Protein AF-A0A2E9IHW3-F1 (afdb_monomer_lite)

pLDDT: mean 75.46, std 15.88, range [40.0, 94.06]

Radius of gyration: 29.84 Å; chains: 1; bounding box: 54×54×70 Å

Structure (mmCIF, N/CA/C/O backbone):
data_AF-A0A2E9IHW3-F1
#
_entry.id   AF-A0A2E9IHW3-F1
#
loop_
_atom_site.group_PDB
_atom_site.id
_atom_site.type_symbol
_atom_site.label_atom_id
_atom_site.label_alt_id
_atom_site.label_comp_id
_atom_site.label_asym_id
_atom_site.label_entity_id
_atom_site.label_seq_id
_atom_site.pdbx_PDB_ins_code
_atom_site.Cartn_x
_atom_site.Cartn_y
_atom_site.Cartn_z
_atom_site.occupancy
_atom_site.B_iso_or_equiv
_atom_site.auth_seq_id
_atom_site.auth_comp_id
_atom_site.auth_asym_id
_atom_site.auth_atom_id
_atom_site.pdbx_PDB_model_num
ATOM 1 N N . MET A 1 1 ? -10.818 -11.958 18.546 1.00 48.59 1 MET A N 1
ATOM 2 C CA . MET A 1 1 ? -10.353 -11.031 17.491 1.00 48.59 1 MET A CA 1
ATOM 3 C C . MET A 1 1 ? -8.840 -11.093 17.493 1.00 48.59 1 MET A C 1
ATOM 5 O O . MET A 1 1 ? -8.272 -10.913 18.560 1.00 48.59 1 MET A O 1
ATOM 9 N N . ALA A 1 2 ? -8.209 -11.440 16.370 1.00 57.06 2 ALA A N 1
ATOM 10 C CA . ALA A 1 2 ? -6.751 -11.499 16.292 1.00 57.06 2 ALA A CA 1
ATOM 11 C C . ALA A 1 2 ? -6.161 -10.108 16.560 1.00 57.06 2 ALA A C 1
ATOM 13 O O . ALA A 1 2 ? -6.653 -9.104 16.036 1.00 57.06 2 ALA A O 1
ATOM 14 N N . GLU A 1 3 ? -5.150 -10.044 17.417 1.00 68.12 3 GLU A N 1
ATOM 15 C CA . GLU A 1 3 ? -4.470 -8.799 17.731 1.00 68.12 3 GLU A CA 1
ATOM 16 C C . GLU A 1 3 ? -3.559 -8.433 16.556 1.00 68.12 3 GLU A C 1
ATOM 18 O O . GLU A 1 3 ? -2.613 -9.154 16.259 1.00 68.12 3 GLU A O 1
ATOM 23 N N . LEU A 1 4 ? -3.865 -7.341 15.846 1.00 71.31 4 LEU A N 1
ATOM 24 C CA . LEU A 1 4 ? -3.021 -6.869 14.746 1.00 71.31 4 LEU A CA 1
ATOM 25 C C . LEU A 1 4 ? -1.641 -6.492 15.306 1.00 71.31 4 LEU A C 1
ATOM 27 O O . LEU A 1 4 ? -1.548 -5.606 16.160 1.00 71.31 4 LEU A O 1
ATOM 31 N N . ARG A 1 5 ? -0.587 -7.159 14.837 1.00 75.31 5 ARG A N 1
ATOM 32 C CA . ARG A 1 5 ? 0.817 -6.884 15.178 1.00 75.31 5 ARG A CA 1
ATOM 33 C C . ARG A 1 5 ? 1.498 -6.148 14.017 1.00 75.31 5 ARG A C 1
ATOM 35 O O . ARG A 1 5 ? 1.056 -6.249 12.877 1.00 75.31 5 ARG A O 1
ATOM 42 N N . GLY A 1 6 ? 2.548 -5.382 14.313 1.00 85.12 6 GLY A N 1
ATOM 43 C CA . GLY A 1 6 ? 3.309 -4.627 13.310 1.00 85.12 6 GLY A CA 1
ATOM 44 C C . GLY A 1 6 ? 2.768 -3.222 13.014 1.00 85.12 6 GLY A C 1
ATOM 45 O O . GLY A 1 6 ? 2.154 -2.582 13.874 1.00 85.12 6 GLY A O 1
ATOM 46 N N . GLN A 1 7 ? 3.047 -2.723 11.806 1.00 89.00 7 GLN A N 1
ATOM 47 C CA . GLN A 1 7 ? 2.629 -1.396 11.352 1.00 89.00 7 GLN A CA 1
ATOM 48 C C . GLN A 1 7 ? 1.146 -1.408 10.971 1.00 89.00 7 GLN A C 1
ATOM 50 O O . GLN A 1 7 ? 0.701 -2.198 10.137 1.00 89.00 7 GLN A O 1
ATOM 55 N N . VAL A 1 8 ? 0.367 -0.503 11.554 1.00 91.56 8 VAL A N 1
ATOM 56 C CA . VAL A 1 8 ? -1.076 -0.411 11.330 1.00 91.56 8 VAL A CA 1
ATOM 57 C C . VAL A 1 8 ? -1.504 1.023 11.037 1.00 91.56 8 VAL A C 1
ATOM 59 O O . VAL A 1 8 ? -0.857 1.999 11.415 1.00 91.56 8 VAL A O 1
ATOM 62 N N . ARG A 1 9 ? -2.640 1.133 10.357 1.00 92.00 9 ARG A N 1
ATOM 63 C CA . ARG A 1 9 ? -3.364 2.360 10.058 1.00 92.00 9 ARG A CA 1
ATOM 64 C C . ARG A 1 9 ? -4.728 2.302 10.719 1.00 92.00 9 ARG A C 1
ATOM 66 O O . ARG A 1 9 ? -5.525 1.411 10.429 1.00 92.00 9 ARG A O 1
ATOM 73 N N . TYR A 1 10 ? -5.027 3.282 11.552 1.00 93.00 10 TYR A N 1
ATOM 74 C CA . TYR A 1 10 ? -6.363 3.530 12.065 1.00 93.00 10 TYR A CA 1
ATOM 75 C C . TYR A 1 10 ? -7.062 4.589 11.209 1.00 93.00 10 TYR A C 1
ATOM 77 O O . TYR A 1 10 ? -6.476 5.628 10.896 1.00 93.00 10 TYR A O 1
ATOM 85 N N . ARG A 1 11 ? -8.312 4.323 10.813 1.00 93.19 11 ARG A N 1
ATOM 86 C CA . ARG A 1 11 ? -9.130 5.242 10.012 1.00 93.19 11 ARG A CA 1
ATOM 87 C C . ARG A 1 11 ? -10.506 5.434 10.635 1.00 93.19 11 ARG A C 1
ATOM 89 O O . ARG A 1 11 ? -11.241 4.464 10.822 1.00 93.19 11 ARG A O 1
ATOM 96 N N . PHE A 1 12 ? -10.870 6.691 10.848 1.00 93.06 12 PHE A N 1
ATOM 97 C CA . PHE A 1 12 ? -12.195 7.114 11.288 1.00 93.06 12 PHE A CA 1
ATOM 98 C C . PHE A 1 12 ? -12.701 8.246 10.386 1.00 93.06 12 PHE A C 1
ATOM 100 O O . PHE A 1 12 ? -11.945 9.155 10.033 1.00 93.06 12 PHE A O 1
ATOM 107 N N . ARG A 1 13 ? -13.970 8.161 9.979 1.00 92.12 13 ARG A N 1
ATOM 108 C CA . ARG A 1 13 ? -14.670 9.206 9.225 1.00 92.12 13 ARG A CA 1
ATOM 109 C C . ARG A 1 13 ? -16.060 9.376 9.827 1.00 92.12 13 ARG A C 1
ATOM 111 O O . ARG A 1 13 ? -16.782 8.387 9.922 1.00 92.12 13 ARG A O 1
ATOM 118 N N . SER A 1 14 ? -16.410 10.600 10.205 1.00 90.25 14 SER A N 1
ATOM 119 C CA . SER A 1 14 ? -17.775 10.972 10.577 1.00 90.25 14 SER A CA 1
ATOM 120 C C . SER A 1 14 ? -18.345 11.893 9.508 1.00 90.25 14 SER A C 1
ATOM 122 O O . SER A 1 14 ? -17.816 12.982 9.295 1.00 90.25 14 SER A O 1
ATOM 124 N N . ASP A 1 15 ? -19.411 11.445 8.846 1.00 87.31 15 ASP A N 1
ATOM 125 C CA . ASP A 1 15 ? -20.102 12.221 7.810 1.00 87.31 15 ASP A CA 1
ATOM 126 C C . ASP A 1 15 ? -20.965 13.341 8.423 1.00 87.31 15 ASP A C 1
ATOM 128 O O . ASP A 1 15 ? -21.212 14.352 7.776 1.00 87.31 15 ASP A O 1
ATOM 132 N N . GLU A 1 16 ? -21.381 13.195 9.687 1.00 89.44 16 GLU A N 1
ATOM 133 C CA . GLU A 1 16 ? -22.187 14.188 10.414 1.00 89.44 16 GLU A CA 1
ATOM 134 C C . GLU A 1 16 ? -21.356 15.383 10.898 1.00 89.44 16 GLU A C 1
ATOM 136 O O . GLU A 1 16 ? -21.845 16.509 10.956 1.00 89.44 16 GLU A O 1
ATOM 141 N N . HIS A 1 17 ? -20.090 15.147 11.246 1.00 88.88 17 HIS A N 1
ATOM 142 C CA . HIS A 1 17 ? -19.202 16.176 11.795 1.00 88.88 17 HIS A CA 1
ATOM 143 C C . HIS A 1 17 ? -18.100 16.613 10.819 1.00 88.88 17 HIS A C 1
ATOM 145 O O . HIS A 1 17 ? -17.265 17.431 11.191 1.00 88.88 17 HIS A O 1
ATOM 151 N N . ASP A 1 18 ? -18.074 16.058 9.602 1.00 90.19 18 ASP A N 1
ATOM 152 C CA . ASP A 1 18 ? -17.016 16.245 8.592 1.00 90.19 18 ASP A CA 1
ATOM 153 C C . ASP A 1 18 ? -15.594 16.067 9.164 1.00 90.19 18 ASP A C 1
ATOM 155 O O . ASP A 1 18 ? -14.647 16.796 8.869 1.00 90.19 18 ASP A O 1
ATOM 159 N N . VAL A 1 1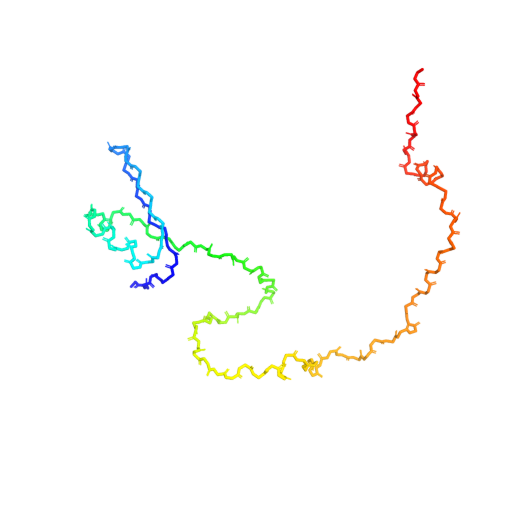9 ? -15.441 15.074 10.047 1.00 89.69 19 VAL A N 1
ATOM 160 C CA . VAL A 1 19 ? -14.164 14.762 10.697 1.00 89.69 19 VAL A CA 1
ATOM 161 C C . VAL A 1 19 ? -13.556 13.529 10.049 1.00 89.69 19 VAL A C 1
ATOM 163 O O . VAL A 1 19 ? -14.176 12.464 9.982 1.00 89.69 19 VAL A O 1
ATOM 166 N N . LYS A 1 20 ? -12.291 13.647 9.637 1.00 91.88 20 LYS A N 1
ATOM 167 C CA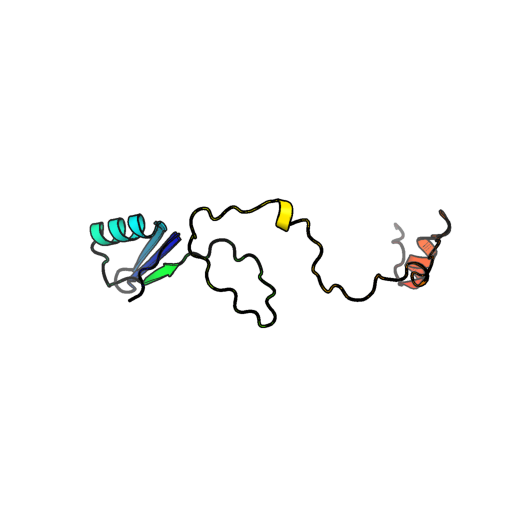 . LYS A 1 20 ? -11.480 12.537 9.130 1.00 91.88 20 LYS A CA 1
ATOM 168 C C . LYS A 1 20 ? -10.203 12.404 9.951 1.00 91.88 20 LYS A C 1
ATOM 170 O O . LYS A 1 20 ? -9.348 13.283 9.915 1.00 91.88 20 LYS A O 1
ATOM 175 N N . VAL A 1 21 ? -10.050 11.269 10.630 1.00 91.00 21 VAL A N 1
ATOM 176 C CA . VAL A 1 21 ? -8.859 10.942 11.425 1.00 91.00 21 VAL A CA 1
ATOM 177 C C . VAL A 1 21 ? -8.142 9.756 10.794 1.00 91.00 21 VAL A C 1
ATOM 179 O O . VAL A 1 21 ? -8.747 8.718 10.505 1.00 91.00 21 VAL A O 1
ATOM 182 N N 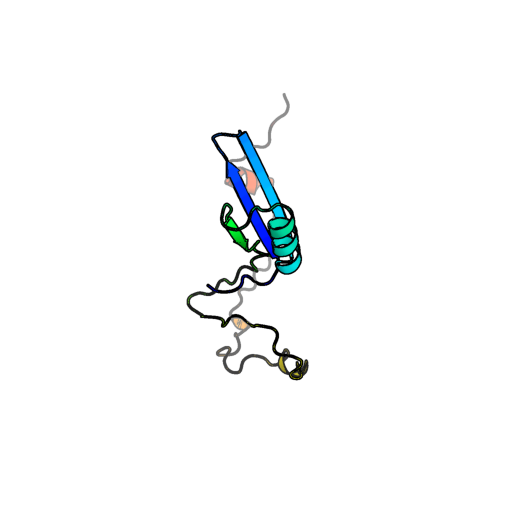. LEU A 1 22 ? -6.841 9.923 10.571 1.00 93.44 22 LEU A N 1
ATOM 183 C CA . LEU A 1 22 ? -5.954 8.893 10.051 1.00 93.44 22 LEU A CA 1
ATOM 184 C C . LEU A 1 22 ? -4.682 8.876 10.897 1.00 93.44 22 LEU A C 1
ATOM 186 O O . LEU A 1 22 ? -4.007 9.894 11.015 1.00 93.44 22 LEU A O 1
ATOM 190 N N . ILE A 1 23 ? -4.396 7.727 11.504 1.00 92.31 23 ILE A N 1
ATOM 191 C CA . ILE A 1 23 ? -3.246 7.526 12.392 1.00 92.31 23 ILE A CA 1
ATOM 192 C C . ILE A 1 23 ? -2.477 6.317 11.868 1.00 92.31 23 ILE A C 1
ATOM 194 O O . ILE A 1 23 ? -3.068 5.260 11.657 1.00 92.31 23 ILE A O 1
ATOM 198 N N . GLU A 1 24 ? -1.176 6.467 11.647 1.00 92.44 24 GLU A N 1
ATOM 199 C CA . GLU A 1 24 ? -0.298 5.409 11.141 1.00 92.44 24 GLU A CA 1
ATOM 200 C C . GLU A 1 24 ? 0.884 5.226 12.082 1.00 92.44 24 GLU A C 1
ATOM 202 O O . GLU A 1 24 ? 1.485 6.205 12.521 1.00 92.44 24 GLU A O 1
ATOM 207 N N . GLY A 1 25 ? 1.223 3.981 12.396 1.00 90.56 25 GLY A N 1
ATOM 208 C CA . GLY A 1 25 ? 2.316 3.692 13.315 1.00 90.56 25 GLY A CA 1
ATOM 209 C C . GLY A 1 25 ? 2.349 2.236 13.752 1.00 90.56 25 GLY A C 1
ATOM 210 O O . GLY A 1 25 ? 1.598 1.396 13.255 1.00 90.56 25 GLY A O 1
ATOM 211 N N . SER A 1 26 ? 3.200 1.953 14.735 1.00 91.38 26 SER A N 1
ATOM 212 C CA . SER A 1 26 ? 3.206 0.664 15.429 1.00 91.38 26 SER A CA 1
ATOM 213 C C . SER A 1 26 ? 1.863 0.413 16.118 1.00 91.38 26 SER A C 1
ATOM 215 O O . SER A 1 26 ? 1.295 1.326 16.721 1.00 91.38 26 SER A O 1
ATOM 217 N N . SER A 1 27 ? 1.375 -0.828 16.079 1.00 88.94 27 SER A N 1
ATOM 218 C CA . SER A 1 27 ? 0.099 -1.232 16.688 1.00 88.94 27 SER A CA 1
ATOM 219 C C . SER A 1 27 ? -0.053 -0.805 18.150 1.00 88.94 27 SER A C 1
ATOM 221 O O . SER A 1 27 ? -1.107 -0.295 18.534 1.00 88.94 27 SER A O 1
ATOM 223 N N . SER A 1 28 ? 1.002 -0.921 18.963 1.00 91.12 28 SER A N 1
ATOM 224 C CA . SER A 1 28 ? 0.963 -0.504 20.372 1.00 91.12 28 SER A CA 1
ATOM 225 C C . SER A 1 28 ? 0.786 1.010 20.532 1.00 91.12 28 SER A C 1
ATOM 227 O O . SER A 1 28 ? 0.015 1.458 21.382 1.00 91.12 28 SER A O 1
ATOM 229 N N . TRP A 1 29 ? 1.450 1.799 19.685 1.00 92.62 29 TRP A N 1
ATOM 230 C CA . TRP A 1 29 ? 1.342 3.256 19.685 1.00 92.62 29 TRP A CA 1
ATOM 231 C C . TRP A 1 29 ? -0.031 3.713 19.188 1.00 92.62 29 TRP A C 1
ATOM 233 O O . TRP A 1 29 ? -0.698 4.484 19.874 1.00 92.62 29 TR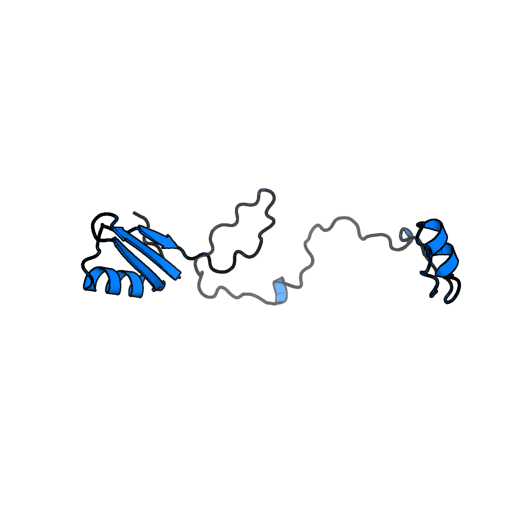P A O 1
ATOM 243 N N . VAL A 1 30 ? -0.500 3.162 18.062 1.00 92.56 30 VAL A N 1
ATOM 244 C CA . VAL A 1 30 ? -1.808 3.503 17.483 1.00 92.56 30 VAL A CA 1
ATOM 245 C C . VAL A 1 30 ? -2.935 3.195 18.469 1.00 92.56 30 VAL A C 1
ATOM 247 O O . VAL A 1 30 ? -3.807 4.036 18.663 1.00 92.56 30 VAL A O 1
ATOM 250 N N . LYS A 1 31 ? -2.901 2.042 19.150 1.00 90.94 31 LYS A N 1
ATOM 251 C CA . LYS A 1 31 ? -3.890 1.709 20.189 1.00 90.94 31 LYS A CA 1
ATOM 252 C C . LYS A 1 31 ? -3.897 2.719 21.332 1.00 90.94 31 LYS A C 1
ATOM 254 O O . LYS A 1 31 ? -4.970 3.168 21.720 1.00 90.94 31 LYS A O 1
ATOM 259 N N . LYS A 1 32 ? -2.721 3.101 21.841 1.00 93.75 32 LYS A N 1
ATOM 260 C CA . LYS A 1 32 ? -2.611 4.095 22.916 1.00 93.75 32 LYS A CA 1
ATOM 261 C C . LYS A 1 32 ? -3.185 5.447 22.485 1.00 93.75 32 LYS A C 1
ATOM 263 O O . LYS A 1 32 ? -3.968 6.028 23.225 1.00 93.75 32 LYS A O 1
ATOM 268 N N . THR A 1 33 ? -2.842 5.921 21.290 1.00 94.00 33 THR A N 1
ATOM 269 C CA . THR A 1 33 ? -3.345 7.199 20.767 1.00 94.00 33 THR A CA 1
ATOM 270 C C . THR A 1 33 ? -4.856 7.163 20.526 1.00 94.00 33 THR A C 1
ATOM 272 O O . THR A 1 33 ? -5.547 8.130 20.824 1.00 94.00 33 THR A O 1
ATOM 275 N N . VAL A 1 34 ? -5.396 6.048 20.023 1.00 92.56 34 VAL A N 1
ATOM 276 C CA . VAL A 1 34 ? -6.847 5.874 19.834 1.00 92.56 34 VAL A CA 1
ATOM 277 C C . VAL A 1 34 ? -7.590 5.872 21.174 1.00 92.56 34 VAL A C 1
ATOM 279 O O . VAL A 1 34 ? -8.642 6.505 21.267 1.00 92.56 34 VAL A O 1
ATOM 282 N N . ALA A 1 35 ? -7.028 5.225 22.199 1.00 92.69 35 ALA A N 1
ATOM 283 C CA . ALA A 1 35 ? -7.566 5.226 23.559 1.00 92.69 35 ALA A CA 1
ATOM 284 C C . ALA A 1 35 ? -7.578 6.634 24.171 1.00 92.69 35 ALA A C 1
ATOM 286 O O . ALA A 1 35 ? -8.585 7.080 24.713 1.00 92.69 35 ALA A O 1
ATOM 287 N N . GLU A 1 36 ? -6.478 7.373 24.016 1.00 94.06 36 GLU A N 1
ATOM 288 C CA . GLU A 1 36 ? -6.328 8.742 24.521 1.00 94.06 36 GLU A CA 1
ATOM 289 C C . GLU A 1 36 ? -7.294 9.727 23.836 1.00 94.06 36 GLU A C 1
ATOM 291 O O . GLU A 1 36 ? -7.799 10.651 24.469 1.00 94.06 36 GLU A O 1
ATOM 296 N N . LEU A 1 37 ? -7.612 9.492 22.559 1.00 90.19 37 LEU A N 1
ATOM 297 C CA . LEU A 1 37 ? -8.603 10.262 21.800 1.00 90.19 37 LEU A CA 1
ATOM 298 C C . LEU A 1 37 ? -10.054 9.817 22.049 1.00 90.19 37 LEU A C 1
ATOM 300 O O . LEU A 1 37 ? -10.972 10.436 21.511 1.00 90.19 37 LEU A O 1
ATOM 304 N N . GLY A 1 38 ? -10.283 8.744 22.814 1.00 91.00 38 GLY A N 1
ATOM 305 C CA . GLY A 1 38 ? -11.620 8.187 23.039 1.00 91.00 38 GLY A CA 1
ATOM 306 C C . GLY A 1 38 ? -12.282 7.656 21.764 1.00 91.00 38 GLY A C 1
ATOM 307 O O . GLY A 1 38 ? -13.505 7.582 21.682 1.00 91.00 38 GLY A O 1
ATOM 308 N N . LEU A 1 39 ? -11.487 7.296 20.753 1.00 88.12 39 LEU A N 1
ATOM 309 C CA . LEU A 1 39 ? -11.968 6.798 19.462 1.00 88.12 39 LEU A CA 1
ATOM 310 C C . LEU A 1 39 ? -12.045 5.262 19.435 1.00 88.12 39 LEU A C 1
ATOM 312 O O . LEU A 1 39 ? -11.994 4.635 18.378 1.00 88.12 39 LEU A O 1
ATOM 316 N N . GLU A 1 40 ? -12.162 4.627 20.595 1.00 86.69 40 GLU A N 1
ATOM 317 C CA . GLU A 1 40 ? -12.281 3.177 20.691 1.00 86.69 40 GLU A CA 1
ATOM 318 C C . GLU A 1 40 ? -13.621 2.701 20.108 1.00 86.69 40 GLU A C 1
ATOM 320 O O . GLU A 1 40 ? -14.686 3.233 20.407 1.00 86.69 40 GLU A O 1
ATOM 325 N N . GLY A 1 41 ? -13.576 1.698 19.230 1.00 84.44 41 GLY A N 1
ATOM 326 C CA . GLY A 1 41 ? -14.772 1.072 18.653 1.00 84.44 41 GLY A CA 1
ATOM 327 C C . GLY A 1 41 ? -15.447 1.822 17.498 1.00 84.44 41 GLY A C 1
ATOM 328 O O . GLY A 1 41 ? -16.282 1.225 16.823 1.00 84.44 41 GLY A O 1
ATOM 329 N N . VAL A 1 42 ? -15.077 3.077 17.214 1.00 88.56 42 VAL A N 1
ATOM 330 C CA . VAL A 1 42 ? -15.703 3.868 16.131 1.00 88.56 42 VAL A CA 1
ATOM 331 C C . VAL A 1 42 ? -14.958 3.808 14.795 1.00 88.56 42 VAL A C 1
ATOM 333 O O . VAL A 1 42 ? -15.566 3.974 13.739 1.00 88.56 42 VAL A O 1
ATOM 336 N N . GLY A 1 43 ? -13.647 3.569 14.805 1.00 87.69 43 GLY A N 1
ATOM 337 C CA . GLY A 1 43 ? -12.841 3.459 13.587 1.00 87.69 43 GLY A CA 1
ATOM 338 C C . GLY A 1 43 ? -12.326 2.053 13.317 1.00 87.69 43 GLY A C 1
ATOM 339 O O . GLY A 1 43 ? -12.454 1.130 14.121 1.00 87.69 43 GLY A O 1
ATOM 340 N N . ARG A 1 44 ? -11.715 1.889 12.141 1.00 89.00 44 ARG A N 1
ATOM 341 C CA . ARG A 1 44 ? -11.181 0.607 11.670 1.00 89.00 44 ARG A CA 1
ATOM 342 C C . ARG A 1 44 ? -9.657 0.626 11.684 1.00 89.00 44 ARG A C 1
ATOM 344 O O . ARG A 1 44 ? -9.054 1.510 11.078 1.00 89.00 44 ARG A O 1
ATOM 351 N N . MET A 1 45 ? -9.049 -0.385 12.308 1.00 88.38 45 MET A N 1
ATOM 352 C CA . MET A 1 45 ? -7.622 -0.682 12.152 1.00 88.38 45 MET A CA 1
ATOM 353 C C . MET A 1 45 ? -7.386 -1.587 10.939 1.00 88.38 45 MET A C 1
ATOM 355 O O . MET A 1 45 ? -8.092 -2.577 10.739 1.00 88.38 45 MET A O 1
ATOM 359 N N . MET A 1 46 ? -6.396 -1.233 10.126 1.00 87.75 46 MET A N 1
ATOM 360 C CA . MET A 1 46 ? -5.919 -1.989 8.971 1.00 87.75 46 MET A CA 1
ATOM 361 C C . MET A 1 46 ? -4.403 -2.176 9.100 1.00 87.75 46 MET A C 1
ATOM 363 O O . MET A 1 46 ? -3.728 -1.208 9.441 1.00 87.75 46 MET A O 1
ATOM 367 N N . PRO A 1 47 ? -3.838 -3.358 8.822 1.00 86.25 47 PRO A N 1
ATOM 368 C CA . PRO A 1 47 ? -2.390 -3.490 8.698 1.00 86.25 47 PRO A CA 1
ATOM 369 C C . PRO A 1 47 ? -1.897 -2.658 7.504 1.00 86.25 47 PRO A C 1
ATOM 371 O O . PRO A 1 47 ? -2.529 -2.640 6.444 1.00 86.25 47 PRO A O 1
ATOM 374 N N . ILE A 1 48 ? -0.787 -1.941 7.680 1.00 83.75 48 ILE A N 1
ATOM 375 C CA . ILE A 1 48 ? -0.049 -1.348 6.563 1.00 83.75 48 ILE A CA 1
ATOM 376 C C . ILE A 1 48 ? 0.839 -2.460 6.026 1.00 83.75 48 ILE A C 1
ATOM 378 O O . ILE A 1 48 ? 1.714 -2.952 6.733 1.00 83.75 48 ILE A O 1
ATOM 382 N N . ALA A 1 49 ? 0.582 -2.880 4.788 1.00 64.88 49 ALA A N 1
ATOM 383 C CA . ALA A 1 49 ? 1.471 -3.788 4.085 1.00 64.88 49 ALA A CA 1
ATOM 384 C C . ALA A 1 49 ? 2.849 -3.116 3.977 1.00 64.88 49 ALA A C 1
ATOM 386 O O . ALA A 1 49 ? 3.033 -2.174 3.206 1.00 64.88 49 ALA A O 1
ATOM 387 N N . SER A 1 50 ? 3.792 -3.576 4.798 1.00 59.59 50 SER A N 1
ATOM 388 C CA . SER A 1 50 ? 5.212 -3.478 4.480 1.00 59.59 50 SER A CA 1
ATOM 389 C C . SER A 1 50 ? 5.435 -4.237 3.172 1.00 59.59 50 SER A C 1
ATOM 391 O O . SER A 1 50 ? 4.724 -5.205 2.900 1.00 59.59 50 SER A O 1
ATOM 393 N N . GLU A 1 51 ? 6.336 -3.710 2.344 1.00 53.16 51 GLU A N 1
ATOM 394 C CA . GLU A 1 51 ? 6.695 -4.168 1.002 1.00 53.16 51 GLU A CA 1
ATOM 395 C C . GLU A 1 51 ? 6.358 -5.645 0.768 1.00 53.16 51 GLU A C 1
ATOM 397 O O . GLU A 1 51 ? 7.036 -6.548 1.259 1.00 53.16 51 GLU A O 1
ATOM 402 N N . MET A 1 52 ? 5.282 -5.899 0.016 1.00 51.59 52 MET A N 1
ATOM 403 C CA . MET A 1 52 ? 5.008 -7.238 -0.486 1.00 51.59 52 MET A CA 1
ATOM 404 C C . MET A 1 52 ? 6.159 -7.598 -1.420 1.00 51.59 52 MET A C 1
ATOM 406 O O . MET A 1 52 ? 6.184 -7.196 -2.585 1.00 51.59 52 MET A O 1
ATOM 410 N N . ARG A 1 53 ? 7.133 -8.350 -0.905 1.00 50.34 53 ARG A N 1
ATOM 411 C CA . ARG A 1 53 ? 8.076 -9.075 -1.745 1.00 50.34 53 ARG A CA 1
ATOM 412 C C . ARG A 1 53 ? 7.216 -9.966 -2.627 1.00 50.34 53 ARG A C 1
ATOM 414 O O . ARG A 1 53 ? 6.493 -10.804 -2.103 1.00 50.34 53 ARG A O 1
ATOM 421 N N . ALA A 1 54 ? 7.234 -9.730 -3.937 1.00 48.56 54 ALA A N 1
ATOM 422 C CA . ALA A 1 54 ? 6.447 -10.503 -4.884 1.00 48.56 54 ALA A CA 1
ATOM 423 C C . ALA A 1 54 ? 6.849 -11.981 -4.782 1.00 48.56 54 ALA A C 1
ATOM 425 O O . ALA A 1 54 ? 7.814 -12.430 -5.403 1.00 48.56 54 ALA A O 1
ATOM 426 N N . THR A 1 55 ? 6.127 -12.741 -3.970 1.00 55.31 55 THR A N 1
ATOM 427 C CA . THR A 1 55 ? 6.169 -14.189 -3.975 1.00 55.31 55 THR A CA 1
ATOM 428 C C . THR A 1 55 ? 5.343 -14.608 -5.179 1.00 55.31 55 THR A C 1
ATOM 430 O O . THR A 1 55 ? 4.123 -14.715 -5.131 1.00 55.31 55 THR A O 1
ATOM 433 N N . ASN A 1 56 ? 6.015 -14.798 -6.316 1.00 52.22 56 ASN A N 1
ATOM 434 C CA . ASN A 1 56 ? 5.483 -15.617 -7.402 1.00 52.22 56 ASN A CA 1
ATOM 435 C C . ASN A 1 56 ? 5.354 -17.058 -6.879 1.00 52.22 56 ASN A C 1
ATOM 437 O O . ASN A 1 56 ? 6.159 -17.922 -7.216 1.00 52.22 56 ASN A O 1
ATOM 441 N N . THR A 1 57 ? 4.390 -17.324 -6.001 1.00 52.44 57 THR A N 1
ATOM 442 C CA . THR A 1 57 ? 4.075 -18.673 -5.547 1.00 52.44 57 THR A CA 1
ATOM 443 C C . THR A 1 57 ? 2.903 -19.172 -6.368 1.00 52.44 57 THR A C 1
ATOM 445 O O . THR A 1 57 ? 1.731 -19.013 -6.038 1.00 52.44 57 THR A O 1
ATOM 448 N N . SER A 1 58 ? 3.235 -19.832 -7.473 1.00 46.81 58 SER A N 1
ATOM 449 C CA . SER A 1 58 ? 2.367 -20.855 -8.038 1.00 46.81 58 SER A CA 1
ATOM 450 C C . SER A 1 58 ? 2.145 -21.940 -6.972 1.00 46.81 58 SER A C 1
ATOM 452 O O . SER A 1 58 ? 2.936 -22.872 -6.865 1.00 46.81 58 SER A O 1
ATOM 454 N N . GLY A 1 59 ? 1.109 -21.780 -6.145 1.00 53.31 59 GLY A N 1
ATOM 455 C CA . GLY A 1 59 ? 0.540 -22.837 -5.302 1.00 53.31 59 GLY A CA 1
ATOM 456 C C . GLY A 1 59 ? 1.372 -23.330 -4.113 1.00 53.31 59 GLY A C 1
ATOM 457 O O . GLY A 1 59 ? 1.112 -24.432 -3.644 1.00 53.31 59 GLY A O 1
ATOM 458 N N . ILE A 1 60 ? 2.349 -22.563 -3.621 1.00 54.25 60 ILE A N 1
ATOM 459 C CA . ILE A 1 60 ? 3.099 -22.921 -2.406 1.00 54.25 60 ILE A CA 1
ATOM 460 C C . ILE A 1 60 ? 2.615 -22.039 -1.256 1.00 54.25 60 ILE A C 1
ATOM 462 O O . ILE A 1 60 ? 2.822 -20.823 -1.272 1.00 54.25 60 ILE A O 1
ATOM 466 N N . GLU A 1 61 ? 1.968 -22.663 -0.273 1.00 51.28 61 GLU A N 1
ATOM 467 C CA . GLU A 1 61 ? 1.661 -22.057 1.021 1.00 51.28 61 GLU A CA 1
ATOM 468 C C . GLU A 1 61 ? 2.971 -21.927 1.804 1.00 51.28 61 GLU A C 1
ATOM 470 O O . GLU A 1 61 ? 3.532 -22.915 2.278 1.00 51.28 61 GLU A O 1
ATOM 475 N N . ILE A 1 62 ? 3.502 -20.708 1.882 1.00 57.41 62 ILE A N 1
ATOM 476 C CA . ILE A 1 62 ? 4.617 -20.399 2.775 1.00 57.41 62 ILE A CA 1
ATOM 477 C C . ILE A 1 62 ? 3.977 -20.066 4.128 1.00 57.41 62 ILE A C 1
ATOM 479 O O . ILE A 1 62 ? 3.185 -19.123 4.173 1.00 57.41 62 ILE A O 1
ATOM 483 N N . PRO A 1 63 ? 4.247 -20.827 5.204 1.00 52.09 63 PRO A N 1
ATOM 484 C CA . PRO A 1 63 ? 3.732 -20.483 6.521 1.00 52.09 63 PRO A CA 1
ATOM 485 C C . PRO A 1 63 ? 4.297 -19.122 6.936 1.00 52.09 63 PRO A C 1
ATOM 487 O O . PRO A 1 63 ? 5.478 -18.850 6.720 1.00 52.09 63 PRO A O 1
ATOM 490 N N . ASP A 1 64 ? 3.444 -18.266 7.503 1.00 49.91 64 ASP A N 1
ATOM 491 C CA . ASP A 1 64 ? 3.853 -16.976 8.058 1.00 49.91 64 ASP A CA 1
ATOM 492 C C . ASP A 1 64 ? 4.925 -17.220 9.129 1.00 49.91 64 ASP A C 1
ATOM 494 O O . ASP A 1 64 ? 4.644 -17.725 10.217 1.00 49.91 64 ASP A O 1
ATOM 498 N N . TYR A 1 65 ? 6.174 -16.900 8.794 1.00 48.84 65 TYR A N 1
ATOM 499 C CA . TYR A 1 65 ? 7.291 -16.926 9.726 1.00 48.84 65 TYR A CA 1
ATOM 500 C C . TYR A 1 65 ? 7.122 -15.757 10.705 1.00 48.84 65 TYR A C 1
ATOM 502 O O . TYR A 1 65 ? 7.548 -14.635 10.430 1.00 48.84 65 TYR A O 1
ATOM 510 N N . GLU A 1 66 ? 6.493 -16.012 11.854 1.00 46.12 66 GLU A N 1
ATOM 511 C CA . GLU A 1 66 ? 6.885 -15.297 13.066 1.00 46.12 66 GLU A CA 1
ATOM 512 C C . GLU A 1 66 ? 8.310 -15.748 13.406 1.00 46.12 66 GLU A C 1
ATOM 514 O O . GLU A 1 66 ? 8.563 -16.942 13.548 1.00 46.12 66 GLU A O 1
ATOM 519 N N . ASP A 1 67 ? 9.216 -14.771 13.446 1.00 44.88 67 ASP A N 1
ATOM 520 C CA . ASP A 1 67 ? 10.461 -14.694 14.219 1.00 44.88 67 ASP A CA 1
ATOM 521 C C . ASP A 1 67 ? 10.719 -15.923 15.121 1.00 44.88 67 ASP A C 1
ATOM 523 O O . ASP A 1 67 ? 10.445 -15.926 16.322 1.00 44.88 67 ASP A O 1
ATOM 527 N N . ALA A 1 68 ? 11.218 -17.007 14.522 1.00 41.56 68 ALA A N 1
ATOM 528 C CA . ALA A 1 68 ? 11.838 -18.087 15.265 1.00 41.56 68 ALA A CA 1
ATOM 529 C C . ALA A 1 68 ? 13.244 -17.599 15.599 1.00 41.56 68 ALA A C 1
ATOM 531 O O . ALA A 1 68 ? 14.097 -17.476 14.717 1.00 41.56 68 ALA A O 1
ATOM 532 N N . GLU A 1 69 ? 13.437 -17.246 16.867 1.00 40.00 69 GLU A N 1
ATOM 533 C CA . GLU A 1 69 ? 14.735 -16.906 17.421 1.00 40.00 69 GLU A CA 1
ATOM 534 C C . GLU A 1 69 ? 15.806 -17.888 16.937 1.00 40.00 69 GLU A C 1
ATOM 536 O O . GLU A 1 69 ? 15.666 -19.095 17.108 1.00 40.00 69 GLU A O 1
ATOM 541 N N . SER A 1 70 ? 16.867 -17.340 16.339 1.00 48.22 70 SER A N 1
ATOM 542 C CA . SER A 1 70 ? 18.220 -17.906 16.301 1.00 48.22 70 SER A CA 1
ATOM 543 C C . SER A 1 70 ? 18.315 -19.440 16.329 1.00 48.22 70 SER A C 1
ATOM 545 O O . SER A 1 70 ? 18.839 -20.014 17.281 1.00 48.22 70 SER A O 1
ATOM 547 N N . GLU A 1 71 ? 17.876 -20.109 15.269 1.00 46.00 71 GLU A N 1
ATOM 548 C CA . GLU A 1 71 ? 18.393 -21.434 14.936 1.00 46.00 71 GLU A CA 1
ATOM 549 C C . GLU A 1 71 ? 19.389 -21.248 13.800 1.00 46.00 71 GLU A C 1
ATOM 551 O O . GLU A 1 71 ? 19.000 -20.967 12.667 1.00 46.00 71 GLU A O 1
ATOM 556 N N . ASP A 1 72 ? 20.672 -21.306 14.170 1.00 48.38 72 ASP A N 1
ATOM 557 C CA . ASP A 1 72 ? 21.870 -21.291 13.329 1.00 48.38 72 ASP A CA 1
ATOM 558 C C . ASP A 1 72 ? 21.567 -21.375 11.826 1.00 48.38 72 ASP A C 1
ATOM 560 O O . ASP A 1 72 ? 21.447 -22.458 11.237 1.00 48.38 72 ASP A O 1
ATOM 564 N N . PHE A 1 73 ? 21.455 -20.199 11.198 1.00 47.69 73 PHE A N 1
ATOM 565 C CA . PHE A 1 73 ? 21.499 -20.059 9.750 1.00 47.69 73 PHE A CA 1
ATOM 566 C C . PHE A 1 73 ? 22.926 -20.411 9.333 1.00 47.69 73 PHE A C 1
ATOM 568 O O . PHE A 1 73 ? 23.800 -19.558 9.211 1.00 47.69 73 PHE A O 1
ATOM 575 N N . ASP A 1 74 ? 23.185 -21.708 9.223 1.00 51.81 74 ASP A N 1
ATOM 576 C CA . ASP A 1 74 ? 24.449 -22.239 8.757 1.00 51.81 74 ASP A CA 1
ATOM 577 C C . ASP A 1 74 ? 24.632 -21.759 7.312 1.00 51.81 74 ASP A C 1
ATOM 579 O O . ASP A 1 74 ? 24.019 -22.293 6.382 1.00 51.81 74 ASP A O 1
ATOM 583 N N . GLU A 1 75 ? 25.425 -20.697 7.129 1.00 55.44 75 GLU A N 1
ATOM 584 C CA . GLU A 1 75 ? 25.729 -20.082 5.829 1.00 55.44 75 GLU A CA 1
ATOM 585 C C . GLU A 1 75 ? 26.222 -21.128 4.812 1.00 55.44 75 GLU A C 1
ATOM 587 O O . GLU A 1 75 ? 26.059 -20.953 3.605 1.00 55.44 75 GLU A O 1
ATOM 592 N N . THR A 1 76 ? 26.721 -22.277 5.282 1.00 59.75 76 THR A N 1
ATOM 593 C CA . THR A 1 76 ? 27.138 -23.410 4.445 1.00 59.75 76 THR A CA 1
ATOM 594 C C . THR A 1 76 ? 25.987 -24.147 3.742 1.00 59.75 76 THR A C 1
ATOM 596 O O . THR A 1 76 ? 26.236 -24.933 2.822 1.00 59.75 76 THR A O 1
ATOM 599 N N . LYS A 1 77 ? 24.723 -23.923 4.129 1.00 57.62 77 LYS A N 1
ATOM 600 C CA . LYS A 1 77 ? 23.543 -24.535 3.484 1.00 57.62 77 LYS A CA 1
ATOM 601 C C . LYS A 1 77 ? 23.003 -23.722 2.306 1.00 57.62 77 LYS A C 1
ATOM 603 O O . LYS A 1 77 ? 22.288 -24.284 1.480 1.00 57.62 77 LYS A O 1
ATOM 608 N N . LEU A 1 78 ? 23.348 -22.437 2.200 1.00 58.19 78 LEU A N 1
ATOM 609 C CA . LEU A 1 78 ? 22.910 -21.571 1.095 1.00 58.19 78 LEU A CA 1
ATOM 610 C C . LEU A 1 78 ? 23.661 -21.860 -0.217 1.00 58.19 78 LEU A C 1
ATOM 612 O O . LEU A 1 78 ? 23.087 -21.700 -1.291 1.00 58.19 78 LEU A O 1
ATOM 616 N N . ASP A 1 79 ? 24.901 -22.349 -0.131 1.00 61.31 79 ASP A N 1
ATOM 617 C CA . ASP A 1 79 ? 25.747 -22.686 -1.289 1.00 61.31 79 ASP A CA 1
ATOM 618 C C . ASP A 1 79 ? 25.529 -24.112 -1.832 1.00 61.31 79 ASP A C 1
ATOM 620 O O . ASP A 1 79 ? 26.166 -24.534 -2.803 1.00 61.31 79 ASP A O 1
ATOM 624 N N . GLN A 1 80 ? 24.619 -24.887 -1.235 1.00 67.44 80 GLN A N 1
ATOM 625 C CA . GLN A 1 80 ? 24.342 -26.242 -1.699 1.00 67.44 80 GLN A CA 1
ATOM 626 C C . GLN A 1 80 ? 23.362 -26.207 -2.868 1.00 67.44 80 GLN A C 1
ATOM 628 O O . GLN A 1 80 ? 22.189 -25.858 -2.733 1.00 67.44 80 GLN A O 1
ATOM 633 N N . LYS A 1 81 ? 23.855 -26.608 -4.044 1.00 67.31 81 LYS A N 1
ATOM 634 C CA . LYS A 1 81 ? 23.009 -26.828 -5.217 1.00 67.31 81 LYS A CA 1
ATOM 635 C C . LYS A 1 81 ? 21.878 -27.806 -4.838 1.00 67.31 81 LYS A C 1
ATOM 637 O O . LYS A 1 81 ? 22.176 -28.851 -4.257 1.00 67.31 81 LYS A O 1
ATOM 642 N N . PRO A 1 82 ? 20.613 -27.518 -5.198 1.00 72.19 82 PRO A N 1
ATOM 643 C CA . PRO A 1 82 ? 19.499 -28.425 -4.950 1.00 72.19 82 PRO A CA 1
ATOM 644 C C . PRO A 1 82 ? 19.794 -29.828 -5.491 1.00 72.19 82 PRO A C 1
ATOM 646 O O . PRO A 1 82 ? 20.363 -29.970 -6.577 1.00 72.19 82 PRO A O 1
ATOM 649 N N . LEU A 1 83 ? 19.401 -30.853 -4.727 1.00 70.38 83 LEU A N 1
ATOM 650 C CA . LEU A 1 83 ? 19.714 -32.261 -5.009 1.00 70.38 83 LEU A CA 1
ATOM 651 C C . LEU A 1 83 ? 19.203 -32.731 -6.377 1.00 70.38 83 LEU A C 1
ATOM 653 O O . LEU A 1 83 ? 19.823 -33.598 -6.987 1.00 70.38 83 LEU A O 1
ATOM 657 N N . ASP A 1 84 ? 18.113 -32.143 -6.871 1.00 75.56 84 ASP A N 1
ATOM 658 C CA . ASP A 1 84 ? 17.542 -32.479 -8.170 1.00 75.56 84 ASP A CA 1
ATOM 659 C C . ASP A 1 84 ? 17.332 -31.224 -9.026 1.00 75.56 84 ASP A C 1
ATOM 661 O O . ASP A 1 84 ? 16.330 -30.521 -8.929 1.00 75.56 84 ASP A O 1
ATOM 665 N N . MET A 1 85 ? 18.330 -30.930 -9.859 1.00 78.31 85 MET A N 1
ATOM 666 C CA . MET A 1 85 ? 18.282 -29.883 -10.888 1.00 78.31 85 MET A CA 1
ATOM 667 C C . MET A 1 85 ? 18.189 -30.494 -12.296 1.00 78.31 85 MET A C 1
ATOM 669 O O . MET A 1 85 ? 18.499 -29.820 -13.282 1.00 78.31 85 MET A O 1
ATOM 673 N N . GLY A 1 86 ? 17.813 -31.776 -12.397 1.00 78.44 86 GLY A N 1
ATOM 674 C CA . GLY A 1 86 ? 17.851 -32.525 -13.647 1.00 78.44 86 GLY A CA 1
ATOM 675 C C . GLY A 1 86 ? 19.274 -32.768 -14.184 1.00 78.44 86 GLY A C 1
ATOM 676 O O . GLY A 1 86 ? 20.275 -32.498 -13.510 1.00 78.44 86 GLY A O 1
ATOM 677 N N . PRO A 1 87 ? 19.394 -33.316 -15.407 1.00 83.19 87 PRO A N 1
ATOM 678 C CA . PRO A 1 87 ? 20.686 -33.590 -16.024 1.00 83.19 87 PRO A CA 1
ATOM 679 C C . PRO A 1 87 ? 21.457 -32.294 -16.297 1.00 83.19 87 PRO A C 1
ATOM 681 O O . PRO A 1 87 ? 20.875 -31.275 -16.672 1.00 83.19 87 PRO A O 1
ATOM 684 N N . THR A 1 88 ? 22.785 -32.341 -16.156 1.00 80.88 88 THR A N 1
ATOM 685 C CA . THR A 1 88 ? 23.663 -31.214 -16.494 1.00 80.88 88 THR A CA 1
ATOM 686 C C . THR A 1 88 ? 23.384 -30.758 -17.932 1.00 80.88 88 THR A C 1
ATOM 688 O O . THR A 1 88 ? 23.401 -31.598 -18.838 1.00 80.88 88 THR A O 1
ATOM 691 N N . PRO A 1 89 ? 23.114 -29.462 -18.171 1.00 80.62 89 PRO A N 1
ATOM 692 C CA . PRO A 1 89 ? 22.869 -28.969 -19.518 1.00 80.62 89 PRO A CA 1
ATOM 693 C C . PRO A 1 89 ? 24.095 -29.230 -20.401 1.00 80.62 89 PRO A C 1
ATOM 695 O O . PRO A 1 89 ? 25.222 -28.940 -20.006 1.00 80.62 89 PRO A O 1
ATOM 698 N N . ASP A 1 90 ? 23.872 -29.784 -21.593 1.00 84.50 90 ASP A N 1
ATOM 699 C CA . ASP A 1 90 ? 24.929 -30.038 -22.573 1.00 84.50 90 ASP A CA 1
ATOM 700 C C . ASP A 1 90 ? 25.299 -28.726 -23.293 1.00 84.50 90 ASP A C 1
ATOM 702 O O . ASP A 1 90 ? 24.478 -28.203 -24.061 1.00 84.50 90 ASP A O 1
ATOM 706 N N . PRO A 1 91 ? 26.513 -28.179 -23.083 1.00 78.75 91 PRO A N 1
ATOM 707 C CA . PRO A 1 91 ? 26.939 -26.922 -23.700 1.00 78.75 91 PRO A CA 1
ATOM 708 C C . PRO A 1 91 ? 27.031 -27.008 -25.231 1.00 78.75 91 PRO A C 1
ATOM 710 O O . PRO A 1 91 ? 27.004 -25.980 -25.906 1.00 78.75 91 PRO A O 1
ATOM 713 N N . SER A 1 92 ? 27.071 -28.219 -25.794 1.00 82.25 92 SER A N 1
ATOM 714 C CA . SER A 1 92 ? 27.118 -28.466 -27.239 1.00 82.25 92 SER A CA 1
ATOM 715 C C . SER A 1 92 ? 25.799 -28.135 -27.948 1.00 82.25 92 SER A C 1
ATOM 717 O O . SER A 1 92 ? 25.771 -28.019 -29.172 1.00 82.25 92 SER A O 1
ATOM 719 N N . ARG A 1 93 ? 24.698 -27.968 -27.199 1.00 80.38 93 ARG A N 1
ATOM 720 C CA . ARG A 1 93 ? 23.377 -27.600 -27.743 1.00 80.38 93 ARG A CA 1
ATOM 721 C C . ARG A 1 93 ? 23.198 -26.102 -27.974 1.00 80.38 93 ARG A C 1
ATOM 723 O O . ARG A 1 93 ? 22.202 -25.705 -28.576 1.00 80.38 93 ARG A O 1
ATOM 730 N N . ILE A 1 94 ? 24.114 -25.267 -27.488 1.00 78.38 94 ILE A N 1
ATOM 731 C CA . ILE A 1 94 ? 24.009 -23.817 -27.645 1.00 78.38 94 ILE A CA 1
ATOM 732 C C . ILE A 1 94 ? 24.472 -23.448 -29.062 1.00 78.38 94 ILE A C 1
ATOM 734 O O . ILE A 1 94 ? 25.634 -23.680 -29.403 1.00 78.38 94 ILE A O 1
ATOM 738 N N . PRO A 1 95 ? 23.609 -22.854 -29.907 1.00 80.38 95 PRO A N 1
ATOM 739 C CA . PRO A 1 95 ? 24.027 -22.404 -31.224 1.00 80.38 95 PRO A CA 1
ATOM 740 C C . PRO A 1 95 ? 25.057 -21.279 -31.085 1.00 80.38 95 PRO A C 1
ATOM 742 O O . PRO A 1 95 ? 24.818 -20.258 -30.438 1.00 80.38 95 PRO A O 1
ATOM 745 N N . ILE A 1 96 ? 26.213 -21.452 -31.724 1.00 77.62 96 ILE A N 1
ATOM 746 C CA . ILE A 1 96 ? 27.273 -20.444 -31.759 1.00 77.62 96 ILE A CA 1
ATOM 747 C C . ILE A 1 96 ? 26.850 -19.346 -32.746 1.00 77.62 96 ILE A C 1
ATOM 749 O O . ILE A 1 96 ? 27.190 -19.378 -33.928 1.00 77.62 96 ILE A O 1
ATOM 753 N N . VAL A 1 97 ? 26.087 -18.358 -32.271 1.00 78.44 97 VAL A N 1
ATOM 754 C CA . VAL A 1 97 ? 25.733 -17.176 -33.071 1.00 78.44 97 VAL A CA 1
ATOM 755 C C . VAL A 1 97 ? 26.899 -16.189 -33.034 1.00 78.44 97 VAL A C 1
ATOM 757 O O . VAL A 1 97 ? 26.933 -15.253 -32.236 1.00 78.44 97 VAL A O 1
ATOM 760 N N . ARG A 1 98 ? 27.895 -16.404 -33.897 1.00 77.50 98 ARG A N 1
ATOM 761 C CA . ARG A 1 98 ? 28.961 -15.421 -34.143 1.0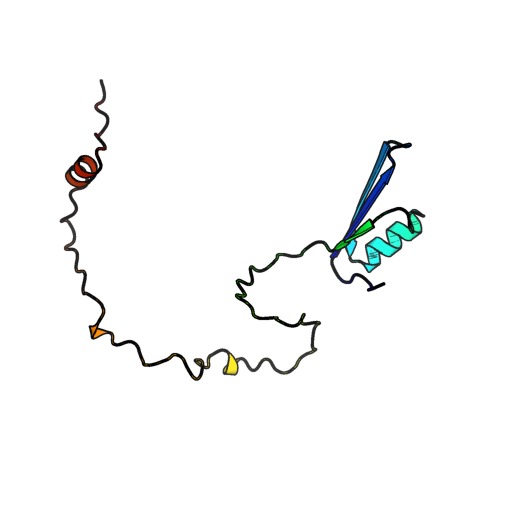0 77.50 98 ARG A CA 1
ATOM 762 C C . ARG A 1 98 ? 28.445 -14.380 -35.131 1.00 77.50 98 ARG A C 1
ATOM 764 O O . ARG A 1 98 ? 28.330 -14.669 -36.317 1.00 77.50 98 ARG A O 1
ATOM 771 N N . ARG A 1 99 ? 28.147 -13.169 -34.652 1.00 76.81 99 ARG A N 1
ATOM 772 C CA . ARG A 1 99 ? 27.960 -12.009 -35.537 1.00 76.81 99 ARG A CA 1
ATOM 773 C C . ARG A 1 99 ? 29.334 -11.384 -35.797 1.00 76.81 99 ARG A C 1
ATOM 775 O O . ARG A 1 99 ? 30.004 -11.040 -34.822 1.00 76.81 99 ARG A O 1
ATOM 782 N N . PRO A 1 100 ? 29.791 -11.259 -37.052 1.00 81.38 100 PRO A N 1
ATOM 783 C CA . PRO A 1 100 ? 31.015 -10.526 -37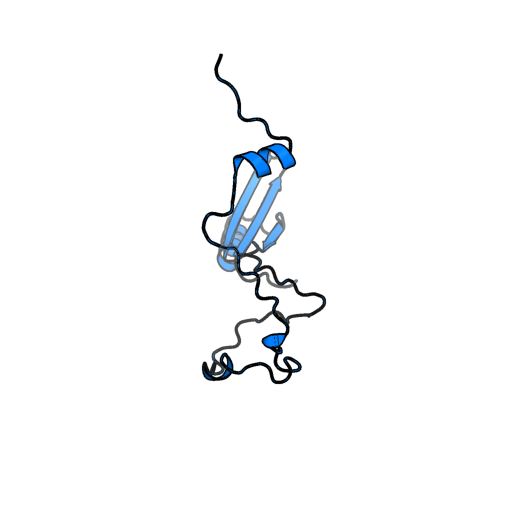.341 1.00 81.38 100 PRO A CA 1
ATOM 784 C C . PRO A 1 100 ? 30.820 -9.048 -36.985 1.00 81.38 100 PRO A C 1
ATOM 786 O O . PRO A 1 100 ? 29.779 -8.445 -37.257 1.00 81.38 100 PRO A O 1
ATOM 789 N N . ILE A 1 101 ? 31.826 -8.471 -36.333 1.00 76.38 101 ILE A N 1
ATOM 790 C CA . ILE A 1 101 ? 31.817 -7.066 -35.926 1.00 76.38 101 ILE A CA 1
ATOM 791 C C . ILE A 1 101 ? 31.830 -6.215 -37.205 1.00 76.38 101 ILE A C 1
ATOM 793 O O . ILE A 1 101 ? 32.679 -6.425 -38.067 1.00 76.38 101 ILE A O 1
ATOM 797 N N . GLY A 1 102 ? 30.885 -5.281 -37.345 1.00 75.44 102 GLY A N 1
ATOM 798 C CA . GLY A 1 102 ? 30.829 -4.348 -38.480 1.00 75.44 102 GLY A CA 1
ATOM 799 C C . GLY A 1 102 ? 29.946 -4.751 -39.669 1.00 75.44 102 GLY A C 1
ATOM 800 O O . GLY A 1 102 ? 29.901 -4.005 -40.638 1.00 75.44 102 GLY A O 1
ATOM 801 N N . GLN A 1 103 ? 29.211 -5.871 -39.615 1.00 76.69 103 GLN A N 1
ATOM 802 C CA . GLN A 1 103 ? 28.241 -6.231 -40.671 1.00 76.69 103 GLN A CA 1
ATOM 803 C C . GLN A 1 103 ? 26.883 -5.507 -40.536 1.00 76.69 103 GLN A C 1
ATOM 805 O O . GLN A 1 103 ? 26.084 -5.510 -41.468 1.00 76.69 103 GLN A O 1
ATOM 810 N N . LEU A 1 104 ? 26.590 -4.896 -39.384 1.00 79.00 104 LEU A N 1
ATOM 811 C CA . LEU A 1 104 ? 25.298 -4.257 -39.131 1.00 79.00 104 LEU A CA 1
ATOM 812 C C . LEU A 1 104 ? 25.172 -2.934 -39.906 1.00 79.00 104 LEU A C 1
ATOM 814 O O . LEU A 1 104 ? 25.689 -1.906 -39.466 1.00 79.00 104 LEU A O 1
ATOM 818 N N . ASN A 1 105 ? 24.459 -2.955 -41.035 1.00 82.31 105 ASN A N 1
ATOM 819 C CA . ASN A 1 105 ? 24.048 -1.744 -41.740 1.00 82.31 105 ASN A CA 1
ATOM 820 C C . ASN A 1 105 ? 22.711 -1.243 -41.174 1.00 82.31 105 ASN A C 1
ATOM 822 O O . ASN A 1 105 ? 21.641 -1.744 -41.518 1.00 82.31 105 ASN A O 1
ATOM 826 N N . LEU A 1 106 ? 22.784 -0.236 -40.301 1.00 83.00 106 LEU A N 1
ATOM 827 C CA . LEU A 1 106 ? 21.614 0.351 -39.641 1.00 83.00 106 LEU A CA 1
ATOM 828 C C . LEU A 1 106 ? 20.608 0.942 -40.639 1.00 83.00 106 LEU A C 1
ATOM 830 O O . LEU A 1 106 ? 19.413 0.917 -40.371 1.00 83.00 106 LEU A O 1
ATOM 834 N N . VAL A 1 107 ? 21.071 1.449 -41.787 1.00 83.50 107 VAL A N 1
ATOM 835 C CA . VAL A 1 107 ? 20.197 2.059 -42.802 1.00 83.50 107 VAL A CA 1
ATOM 836 C C . VAL A 1 107 ? 19.319 0.992 -43.458 1.00 83.50 107 VAL A C 1
ATOM 838 O O . VAL A 1 107 ? 18.103 1.147 -43.508 1.00 83.50 107 VAL A O 1
ATOM 841 N N . GLU A 1 108 ? 19.914 -0.132 -43.864 1.00 83.31 108 GLU A N 1
ATOM 842 C CA . GLU A 1 108 ? 19.179 -1.257 -44.461 1.00 83.31 108 GLU A CA 1
ATOM 843 C C . GLU A 1 108 ? 18.183 -1.896 -43.482 1.00 83.31 108 GLU A C 1
ATOM 845 O O . GLU A 1 108 ? 17.102 -2.326 -43.885 1.00 83.31 108 GLU A O 1
ATOM 850 N N . GLU A 1 109 ? 18.525 -1.997 -42.194 1.00 83.25 109 GLU A N 1
ATOM 851 C CA . GLU A 1 109 ? 17.591 -2.526 -41.193 1.00 83.25 109 GLU A CA 1
ATOM 852 C C . GLU A 1 109 ? 16.436 -1.562 -40.903 1.00 83.25 109 GLU A C 1
ATOM 854 O O . GLU A 1 109 ? 15.295 -2.008 -40.787 1.00 83.25 109 GLU A O 1
ATOM 859 N N . LEU A 1 110 ? 16.695 -0.253 -40.849 1.00 84.44 110 LEU A N 1
ATOM 860 C CA . LEU A 1 110 ? 15.645 0.756 -40.682 1.00 84.44 110 LEU A CA 1
ATOM 861 C C . LEU A 1 110 ? 14.666 0.755 -41.865 1.00 84.44 110 LEU A C 1
ATOM 863 O O . LEU A 1 110 ? 13.452 0.788 -41.647 1.00 84.44 110 LEU A O 1
ATOM 867 N N . GLU A 1 111 ? 15.170 0.609 -43.094 1.00 85.44 111 GLU A N 1
ATOM 868 C CA . GLU A 1 111 ? 14.341 0.457 -44.297 1.00 85.44 111 GLU A CA 1
ATOM 869 C C . GLU A 1 111 ? 13.483 -0.816 -44.258 1.00 85.44 111 GLU A C 1
ATOM 871 O O . GLU A 1 111 ? 12.291 -0.757 -44.565 1.00 85.44 111 GLU A O 1
ATOM 876 N N . LYS A 1 112 ? 14.036 -1.956 -43.811 1.00 86.44 112 LYS A N 1
ATOM 877 C CA . LYS A 1 112 ? 13.267 -3.206 -43.625 1.00 86.44 112 LYS A CA 1
ATOM 878 C C . LYS A 1 112 ? 12.128 -3.059 -42.616 1.00 86.44 112 LYS A C 1
ATOM 880 O O . LYS A 1 112 ? 11.098 -3.710 -42.767 1.00 86.44 112 LYS A O 1
ATOM 885 N N . ILE A 1 113 ? 12.312 -2.227 -41.592 1.00 86.88 113 ILE A N 1
ATOM 886 C CA . ILE A 1 113 ? 11.307 -1.960 -40.551 1.00 86.88 113 ILE A CA 1
ATOM 887 C C . ILE A 1 113 ? 10.326 -0.852 -41.005 1.00 86.88 113 ILE A C 1
ATOM 889 O O . ILE A 1 113 ? 9.325 -0.590 -40.341 1.00 86.88 113 ILE A O 1
ATOM 893 N N . GLY A 1 114 ? 10.554 -0.232 -42.171 1.00 83.88 114 GLY A N 1
ATOM 894 C CA . GLY A 1 114 ? 9.692 0.809 -42.739 1.00 83.88 114 GLY A CA 1
ATOM 895 C C . GLY A 1 114 ? 9.904 2.201 -42.136 1.00 83.88 114 GLY A C 1
ATOM 896 O O . GLY A 1 114 ? 9.079 3.090 -42.342 1.00 83.88 114 GLY A O 1
ATOM 897 N N . LEU A 1 115 ? 10.998 2.408 -41.397 1.00 81.00 115 LEU A N 1
ATOM 898 C CA . LEU A 1 115 ? 11.385 3.707 -40.849 1.00 81.00 115 LEU A CA 1
ATOM 899 C C . LEU A 1 115 ? 12.288 4.439 -41.841 1.00 81.00 115 LEU A C 1
ATOM 901 O O . LEU A 1 115 ? 13.433 4.056 -42.064 1.00 81.00 115 LEU A O 1
ATOM 905 N N . GLN A 1 116 ? 11.779 5.531 -42.408 1.00 78.38 116 GLN A N 1
ATOM 906 C CA . GLN A 1 116 ? 12.583 6.442 -43.219 1.00 78.38 116 GLN A CA 1
ATOM 907 C C . GLN A 1 116 ? 13.244 7.494 -42.327 1.00 78.38 116 GLN A C 1
ATOM 909 O O . GLN A 1 116 ? 12.616 8.051 -41.424 1.00 78.38 116 GLN A O 1
ATOM 914 N N . VAL A 1 117 ? 14.520 7.781 -42.588 1.00 75.12 117 VAL A N 1
ATOM 915 C CA . VAL A 1 117 ? 15.239 8.857 -41.899 1.00 75.12 117 VAL A CA 1
ATOM 916 C C . VAL A 1 117 ? 14.628 10.201 -42.322 1.00 75.12 117 VAL A C 1
ATOM 918 O O . VAL A 1 117 ? 14.474 10.440 -43.521 1.00 75.12 117 VAL A O 1
ATOM 921 N N . PRO A 1 118 ? 14.274 11.093 -41.380 1.00 76.94 118 PRO A N 1
ATOM 922 C CA . PRO A 1 118 ? 13.698 12.388 -41.717 1.00 76.94 118 PRO A CA 1
ATOM 923 C C . PRO A 1 118 ? 14.701 13.241 -42.504 1.00 76.94 118 PRO A C 1
ATOM 925 O O . PRO A 1 118 ? 15.796 13.542 -42.026 1.00 76.94 118 PRO A O 1
ATOM 928 N N . VAL A 1 119 ? 14.308 13.655 -43.709 1.00 80.81 119 VAL A N 1
ATOM 929 C CA . VAL A 1 119 ? 15.060 14.606 -44.536 1.00 80.81 119 VAL A CA 1
ATOM 930 C C . VAL A 1 119 ? 14.740 16.017 -44.043 1.00 80.81 119 VAL A C 1
ATOM 932 O O . VAL A 1 119 ? 13.571 16.372 -43.886 1.00 80.81 119 VAL A O 1
ATOM 935 N N . ARG A 1 120 ? 15.771 16.819 -43.748 1.00 74.25 120 ARG A N 1
ATOM 936 C CA . ARG A 1 120 ? 15.578 18.241 -43.427 1.00 74.25 120 ARG A CA 1
ATOM 937 C C . ARG A 1 120 ? 15.141 18.995 -44.694 1.00 74.25 120 ARG A C 1
ATOM 939 O O . ARG A 1 120 ? 15.663 18.661 -45.756 1.00 74.25 120 ARG A O 1
ATOM 946 N N . PRO A 1 121 ? 14.210 19.958 -44.580 1.00 71.75 121 PRO A N 1
ATOM 947 C CA . PRO A 1 121 ? 13.766 20.770 -45.711 1.00 71.75 121 PRO A CA 1
ATOM 948 C C . PRO A 1 121 ? 14.900 21.609 -46.307 1.00 71.75 121 PRO A C 1
ATOM 950 O O . PRO A 1 121 ? 15.830 21.976 -45.548 1.00 71.75 121 PRO A O 1
#

Sequence (121 aa):
MAELRGQVRYRFRSDEHDVKVLIEGSSSWVKKTVAELGLEGVGRMMPIASEMRATNTSGIEIPDYEDAESEDFDETKLDQKPLDMGPTPDPSRIPIVRRPIGQLNLVEELEKIGLQVPVRP

Foldseek 3Di:
DDQDFAKKWKWAADPVVRDTDIDIDGSVVVVVVCVVVVVPPRIDIDHDDDDPPPPPDPPDDDPPDDDPPDDDPPVVVVPDDPPDPDDDDDPVPDDPPDDPPPPDDVQVVCVVVVHDDDDDD

Secondary structure (DSSP, 8-state):
-----SEEEEEEEETTTTEEEEEEEEHHHHHHHHHHTT-TTTSEEEE----------SS---------------GGGTT---S---SPP-GGGS----PPTT---HHHHHHHTT-PPPPP-